Protein AF-A0A8J4R8E9-F1 (afdb_monomer)

Nearest PDB structures (foldseek):
  7q4o-assembly1_A  TM=9.661E-01  e=4.315E-09  Homo sapiens
  7q4p-assembly1_A  TM=9.641E-01  e=4.553E-09  Homo sapiens
  7b92-assembly1_C  TM=9.682E-01  e=1.194E-08  Homo sapiens
  8r09-assembly1_B1  TM=9.568E-01  e=1.403E-08  Homo sapiens
  5o9z-assembly1_v  TM=9.464E-01  e=1.132E-08  Homo sapiens

InterPro domains:
  IPR016024 Armadillo-type fold [SSF48371] (17-105)
  IPR038737 Splicing factor 3B subunit 1-like [PTHR12097] (10-116)

pLDDT: mean 80.61, std 16.98, range [30.86, 94.0]

Sequence (117 aa):
MAECLTPKFSCEGTLGYEDALVHLLNYVWPNIFETSPHVINAVMEAIEGMRVALGAAIVLNYCLQRLFHPARKVREVYWKIYNSLYIGAQDALVAAYPTLEDEQNNVYSRPELMMFV

Organism: NCBI:txid60419

Secondary structure (DSSP, 8-state):
----S------SS--THHHHHHHHHHHHGGGGG---HHHHHHHHHHHHHHHHHH-HHHHHHHHHHHHT-S-HHHHHHHHHHHHHHHHH-HHHHTTTSPPPPPBTTB----GGGS---

Mean predicted aligned error: 9.14 Å

Solvent-accessible surface area (backbone atoms only — not comparable to full-atom values): 7419 Å² total; per-residue (Å²): 143,89,87,86,87,70,86,74,85,66,70,94,60,96,63,67,56,63,60,51,49,53,54,51,45,64,66,53,58,75,51,71,76,53,83,52,70,71,57,38,52,53,51,52,52,50,51,54,50,45,28,72,74,72,33,60,49,60,54,46,61,65,40,59,79,40,48,81,44,89,53,63,78,54,21,59,51,36,50,52,52,50,53,52,50,46,74,74,43,51,77,64,43,72,80,54,60,78,88,48,80,65,50,101,90,44,85,58,63,64,68,83,80,70,68,81,134

Structure (mmCIF, N/CA/C/O backbone):
data_AF-A0A8J4R8E9-F1
#
_entry.id   AF-A0A8J4R8E9-F1
#
loop_
_atom_site.group_PDB
_atom_site.id
_atom_site.type_symbol
_atom_site.label_atom_id
_atom_site.label_alt_id
_atom_site.label_comp_id
_atom_site.label_asym_id
_atom_site.label_entity_id
_atom_site.label_seq_id
_atom_site.pdbx_PDB_ins_code
_atom_site.Cartn_x
_atom_site.Cartn_y
_atom_site.Cartn_z
_atom_site.occupancy
_atom_site.B_iso_or_equiv
_atom_site.auth_seq_id
_atom_site.auth_comp_id
_atom_site.auth_asym_id
_atom_site.auth_atom_id
_atom_site.pdbx_PDB_model_num
ATOM 1 N N . MET A 1 1 ? -30.966 11.155 -14.857 1.00 36.91 1 MET A N 1
ATOM 2 C CA . MET A 1 1 ? -29.803 11.880 -14.298 1.00 36.91 1 MET A CA 1
ATOM 3 C C . MET A 1 1 ? -29.423 11.232 -12.971 1.00 36.91 1 MET A C 1
ATOM 5 O O . MET A 1 1 ? -29.912 11.684 -11.951 1.00 36.91 1 MET A O 1
ATOM 9 N N . ALA A 1 2 ? -28.654 10.136 -13.002 1.00 35.72 2 ALA A N 1
ATOM 10 C CA . ALA A 1 2 ? -27.899 9.578 -11.862 1.00 35.72 2 ALA A CA 1
ATOM 11 C C . ALA A 1 2 ? -27.115 8.309 -12.284 1.00 35.72 2 ALA A C 1
ATOM 13 O O . ALA A 1 2 ? -27.079 7.325 -11.558 1.00 35.72 2 ALA A O 1
ATOM 14 N N . GLU A 1 3 ? -26.493 8.306 -13.465 1.00 31.39 3 GLU A N 1
ATOM 15 C CA . GLU A 1 3 ? -25.632 7.200 -13.915 1.00 31.39 3 GLU A CA 1
ATOM 16 C C . GLU A 1 3 ? -24.299 7.783 -14.390 1.00 31.39 3 GLU A C 1
ATOM 18 O O . GLU A 1 3 ? -24.103 7.981 -15.582 1.00 31.39 3 GLU A O 1
ATOM 23 N N . CYS A 1 4 ? -23.418 8.177 -13.458 1.00 30.86 4 CYS A N 1
ATOM 24 C CA . CYS A 1 4 ? -22.032 8.542 -13.803 1.00 30.86 4 CYS A CA 1
ATOM 25 C C . CYS A 1 4 ? -21.046 8.608 -12.612 1.00 30.86 4 CYS A C 1
ATOM 27 O O . CYS A 1 4 ? -20.147 9.441 -12.631 1.00 30.86 4 CYS A O 1
ATOM 29 N N . LEU A 1 5 ? -21.190 7.797 -11.549 1.00 39.47 5 LEU A N 1
ATOM 30 C CA . LEU A 1 5 ? -20.289 7.897 -10.374 1.00 39.47 5 LEU A CA 1
ATOM 31 C C . LEU A 1 5 ? -19.764 6.580 -9.783 1.00 39.47 5 LEU A C 1
ATOM 33 O O . LEU A 1 5 ? -19.201 6.571 -8.696 1.00 39.47 5 LEU A O 1
ATOM 37 N N . THR A 1 6 ? -19.823 5.479 -10.527 1.00 36.16 6 THR A N 1
ATOM 38 C CA . THR A 1 6 ? -18.840 4.406 -10.329 1.00 36.16 6 THR A CA 1
ATOM 39 C C . THR A 1 6 ? -18.203 4.129 -11.682 1.00 36.16 6 THR A C 1
ATOM 41 O O . THR A 1 6 ? -18.903 3.694 -12.599 1.00 36.16 6 THR A O 1
ATOM 44 N N . PRO A 1 7 ? -16.901 4.397 -11.886 1.00 36.78 7 PRO A N 1
ATOM 45 C CA . PRO A 1 7 ? -16.214 3.712 -12.958 1.00 36.78 7 PRO A CA 1
ATOM 46 C C . PRO A 1 7 ? -16.255 2.237 -12.562 1.00 36.78 7 PRO A C 1
ATOM 48 O O . PRO A 1 7 ? -15.528 1.794 -11.676 1.00 36.78 7 PRO A O 1
ATOM 51 N N . LYS A 1 8 ? -17.174 1.483 -13.173 1.00 43.03 8 LYS A N 1
ATOM 52 C CA . LYS A 1 8 ? -17.075 0.032 -13.268 1.00 43.03 8 LYS A CA 1
ATOM 53 C C . LYS A 1 8 ? -15.751 -0.261 -13.973 1.00 43.03 8 LYS A C 1
ATOM 55 O O . LYS A 1 8 ? -15.708 -0.413 -15.187 1.00 43.03 8 LYS A O 1
ATOM 60 N N . PHE A 1 9 ? -14.672 -0.334 -13.200 1.00 40.53 9 PHE A N 1
ATOM 61 C 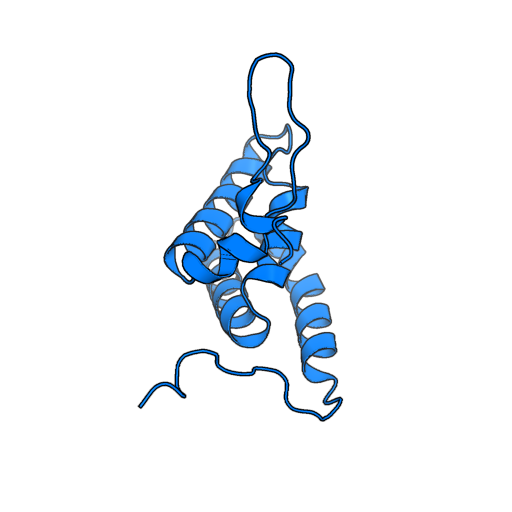CA . PHE A 1 9 ? -13.382 -0.900 -13.590 1.00 40.53 9 PHE A CA 1
ATOM 62 C C . PHE A 1 9 ? -13.464 -2.432 -13.574 1.00 40.53 9 PHE A C 1
ATOM 64 O O . PHE A 1 9 ? -12.573 -3.128 -13.120 1.00 40.53 9 PHE A O 1
ATOM 71 N N . SER A 1 10 ? -14.587 -2.978 -14.025 1.00 37.75 10 SER A N 1
ATOM 72 C CA . SER A 1 10 ? -14.722 -4.404 -14.251 1.00 37.75 10 SER A CA 1
ATOM 73 C C . SER A 1 10 ? -15.134 -4.535 -15.700 1.00 37.75 10 SER A C 1
ATOM 75 O O . SER A 1 10 ? -16.313 -4.539 -16.050 1.00 37.75 10 SER A O 1
ATOM 77 N N . CYS A 1 11 ? -14.119 -4.488 -16.563 1.00 38.16 11 CYS A N 1
ATOM 78 C CA . CYS A 1 11 ? -14.262 -5.020 -17.898 1.00 38.16 11 CYS A CA 1
ATOM 79 C C . CYS A 1 11 ? -14.455 -6.532 -17.737 1.00 38.16 11 CYS A C 1
ATOM 81 O O . CYS A 1 11 ? -13.594 -7.239 -17.217 1.00 38.16 11 CYS A O 1
ATOM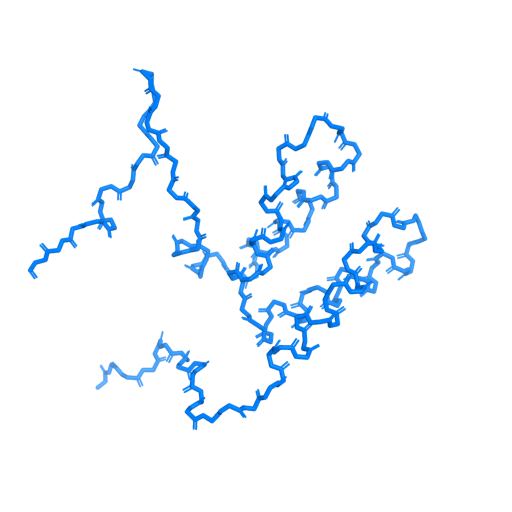 83 N N . GLU A 1 12 ? -15.632 -7.020 -18.116 1.00 39.97 12 GLU A N 1
ATOM 84 C CA . GLU A 1 12 ? -15.886 -8.442 -18.313 1.00 39.97 12 GLU A CA 1
ATOM 85 C C . GLU A 1 12 ? -15.000 -8.917 -19.466 1.00 39.97 12 GLU A C 1
ATOM 87 O O . GLU A 1 12 ? -15.331 -8.831 -20.646 1.00 39.97 12 GLU A O 1
ATOM 92 N N . GLY A 1 13 ? -13.806 -9.342 -19.085 1.00 39.50 13 GLY A N 1
ATOM 93 C CA . GLY A 1 13 ? -12.764 -9.838 -19.952 1.00 39.50 13 GLY A CA 1
ATOM 94 C C . GLY A 1 13 ? -11.527 -10.015 -19.098 1.00 39.50 13 GLY A C 1
ATOM 95 O O . GLY A 1 13 ? -10.879 -9.043 -18.737 1.00 39.50 13 GLY A O 1
ATOM 96 N N . THR A 1 14 ? -11.210 -11.260 -18.762 1.00 44.84 14 THR A N 1
ATOM 97 C CA . THR A 1 14 ? -9.915 -11.691 -18.231 1.00 44.84 14 THR A CA 1
ATOM 98 C C . THR A 1 14 ? -8.792 -11.250 -19.171 1.00 44.84 14 THR A C 1
ATOM 100 O O . THR A 1 14 ? -8.292 -12.021 -19.987 1.00 44.84 14 THR A O 1
ATOM 103 N N . LEU A 1 15 ? -8.405 -9.988 -19.091 1.00 49.31 15 LEU A N 1
ATOM 104 C CA . LEU A 1 15 ? -7.156 -9.484 -19.607 1.00 49.31 15 LEU A CA 1
ATOM 105 C C . LEU A 1 15 ? -6.228 -9.498 -18.397 1.00 49.31 15 LEU A C 1
ATOM 107 O O . LEU A 1 15 ? -6.345 -8.650 -17.520 1.00 49.31 15 LEU A O 1
ATOM 111 N N . GLY A 1 16 ? -5.348 -10.499 -18.311 1.00 56.69 16 GLY A N 1
ATOM 112 C CA . GLY A 1 16 ?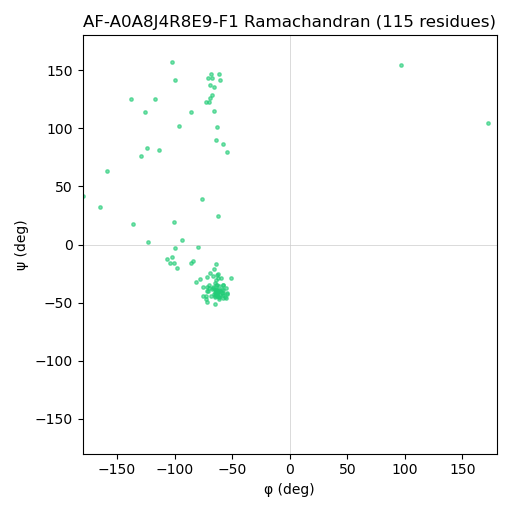 -4.412 -10.729 -17.197 1.00 56.69 16 GLY A CA 1
ATOM 113 C C . GLY A 1 16 ? -3.382 -9.612 -16.958 1.00 56.69 16 GLY A C 1
ATOM 114 O O . GLY A 1 16 ? -2.306 -9.873 -16.432 1.00 56.69 16 GLY A O 1
ATOM 115 N N . TYR A 1 17 ? -3.677 -8.376 -17.363 1.00 68.94 17 TYR A N 1
ATOM 116 C CA . TYR A 1 17 ? -2.868 -7.195 -17.106 1.00 68.94 17 TYR A CA 1
ATOM 117 C C . TYR A 1 17 ? -2.907 -6.791 -15.637 1.00 68.94 17 TYR A C 1
ATOM 119 O O . TYR A 1 17 ? -1.880 -6.357 -15.137 1.00 68.94 17 TYR A O 1
ATOM 127 N N . GLU A 1 18 ? -4.027 -6.963 -14.929 1.00 77.56 18 G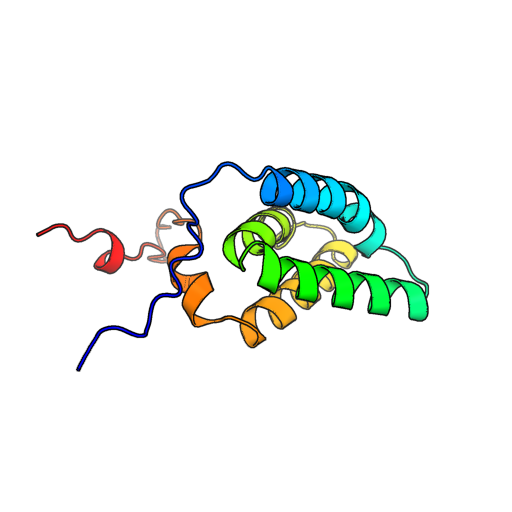LU A N 1
ATOM 128 C CA . GLU A 1 18 ? -4.063 -6.705 -13.481 1.00 77.56 18 GLU A CA 1
ATOM 129 C C . GLU A 1 18 ? -3.091 -7.631 -12.739 1.00 77.56 18 GLU A C 1
ATOM 131 O O . GLU A 1 18 ? -2.273 -7.163 -11.952 1.00 77.56 18 GLU A O 1
ATOM 136 N N . ASP A 1 19 ? -3.089 -8.922 -13.076 1.00 81.56 19 ASP A N 1
ATOM 137 C CA . ASP A 1 19 ? -2.141 -9.897 -12.524 1.00 81.56 19 ASP A CA 1
ATOM 138 C C . ASP A 1 19 ? -0.689 -9.570 -12.921 1.00 81.56 19 A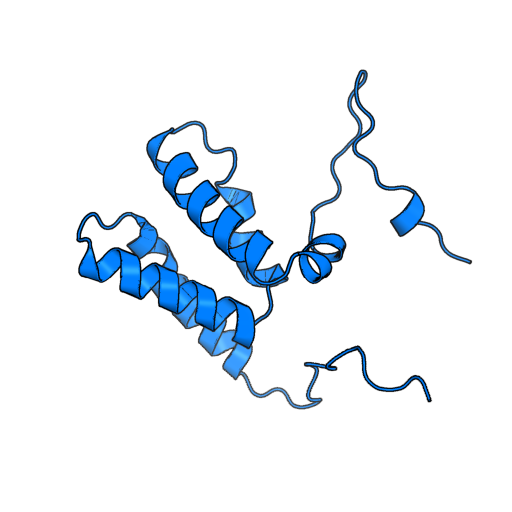SP A C 1
ATOM 140 O O . ASP A 1 19 ? 0.211 -9.548 -12.081 1.00 81.56 19 ASP A O 1
ATOM 144 N N . ALA A 1 20 ? -0.453 -9.190 -14.182 1.00 85.50 20 ALA A N 1
ATOM 145 C CA . ALA A 1 20 ? 0.868 -8.760 -14.640 1.00 85.50 20 ALA A CA 1
ATOM 146 C C . ALA A 1 20 ? 1.366 -7.484 -13.929 1.00 85.50 20 ALA A C 1
ATOM 148 O O . ALA A 1 20 ? 2.548 -7.377 -13.595 1.00 85.50 20 ALA A O 1
ATOM 149 N N . LEU A 1 21 ? 0.485 -6.516 -13.670 1.00 84.69 21 LEU A N 1
ATOM 150 C CA . LEU A 1 21 ? 0.807 -5.281 -12.954 1.00 84.69 21 LEU A CA 1
ATOM 151 C C . LEU A 1 21 ? 1.067 -5.547 -11.469 1.00 84.69 21 LEU A C 1
ATOM 153 O O . LEU A 1 21 ? 2.017 -4.993 -10.919 1.00 84.69 21 LEU A O 1
ATOM 157 N N . VAL A 1 22 ? 0.298 -6.433 -10.831 1.00 88.19 22 VAL A N 1
ATOM 158 C CA . VAL A 1 22 ? 0.572 -6.901 -9.462 1.00 88.19 22 VAL A CA 1
ATOM 159 C C . VAL A 1 22 ? 1.921 -7.621 -9.402 1.00 88.19 22 VAL A C 1
ATOM 161 O O . VAL A 1 22 ? 2.715 -7.389 -8.488 1.00 88.19 22 VAL A O 1
ATOM 164 N N . HIS A 1 23 ? 2.241 -8.442 -10.405 1.00 88.44 23 HIS A N 1
ATOM 165 C CA . HIS A 1 23 ? 3.541 -9.095 -10.502 1.00 88.44 23 HIS A CA 1
ATOM 166 C C . HIS A 1 23 ? 4.687 -8.079 -10.613 1.00 88.44 23 HIS A C 1
ATOM 168 O O . HIS A 1 23 ? 5.671 -8.185 -9.882 1.00 88.44 23 HIS A O 1
ATOM 174 N N . LEU A 1 24 ? 4.545 -7.048 -11.451 1.00 88.12 24 LEU A N 1
ATOM 175 C CA . LEU A 1 24 ? 5.510 -5.948 -11.539 1.00 88.12 24 LEU A CA 1
ATOM 176 C C . LEU A 1 24 ? 5.617 -5.166 -10.224 1.00 88.12 24 LEU A C 1
ATOM 178 O O . LEU A 1 24 ? 6.724 -4.826 -9.800 1.00 88.12 24 LEU A O 1
ATOM 182 N N . LEU A 1 25 ? 4.494 -4.925 -9.542 1.00 88.75 25 LEU A N 1
ATOM 183 C CA . LEU A 1 25 ? 4.473 -4.251 -8.247 1.00 88.75 25 LEU A CA 1
ATOM 184 C C . LEU A 1 25 ? 5.314 -5.012 -7.215 1.00 88.75 25 LEU A C 1
ATOM 186 O O . LEU A 1 25 ? 6.059 -4.381 -6.469 1.00 88.75 25 LEU A O 1
ATOM 190 N N . ASN A 1 26 ? 5.293 -6.347 -7.231 1.00 89.88 26 ASN A N 1
ATOM 191 C CA . ASN A 1 26 ? 6.124 -7.166 -6.344 1.00 89.88 26 ASN A CA 1
ATOM 192 C C . ASN A 1 26 ? 7.636 -6.963 -6.563 1.00 89.88 26 ASN A C 1
ATOM 194 O O . ASN A 1 26 ? 8.401 -7.091 -5.609 1.00 89.88 26 ASN A O 1
ATOM 198 N N . TYR A 1 27 ? 8.079 -6.608 -7.775 1.00 90.38 27 TYR A N 1
ATOM 199 C CA . TYR A 1 27 ? 9.481 -6.256 -8.046 1.00 90.38 27 TYR A CA 1
ATOM 200 C C . TYR A 1 27 ? 9.828 -4.818 -7.663 1.00 90.38 27 TYR A C 1
ATOM 202 O O . TYR A 1 27 ? 10.961 -4.543 -7.270 1.00 90.38 27 TYR A O 1
ATOM 210 N N . VAL A 1 28 ? 8.872 -3.894 -7.768 1.00 90.00 28 VAL A N 1
ATOM 211 C CA . VAL A 1 28 ? 9.067 -2.486 -7.387 1.00 90.00 28 VAL A CA 1
ATOM 212 C C . VAL A 1 28 ? 9.062 -2.321 -5.864 1.00 90.00 28 VAL A C 1
ATOM 214 O O . VAL A 1 28 ? 9.855 -1.550 -5.326 1.00 90.00 28 VAL A O 1
ATOM 217 N N . TRP A 1 29 ? 8.223 -3.082 -5.157 1.00 88.44 29 TRP A N 1
ATOM 218 C CA . TRP A 1 29 ? 8.022 -2.984 -3.711 1.00 88.44 29 TRP A CA 1
ATOM 219 C C . TRP A 1 29 ? 9.291 -3.094 -2.842 1.00 88.44 29 TRP A C 1
ATOM 221 O O . TRP A 1 29 ? 9.428 -2.299 -1.914 1.00 88.44 29 TRP A O 1
ATOM 231 N N . PRO A 1 30 ? 10.256 -4.005 -3.083 1.00 89.12 30 PRO A N 1
ATOM 232 C CA . PRO A 1 30 ? 11.485 -4.054 -2.284 1.00 89.12 30 PRO A CA 1
ATOM 233 C C . PRO A 1 30 ? 12.378 -2.814 -2.447 1.00 89.12 30 PRO A C 1
ATOM 235 O O . PRO A 1 30 ? 13.160 -2.508 -1.546 1.00 89.12 30 PRO A O 1
ATOM 238 N N . ASN A 1 31 ? 12.233 -2.059 -3.540 1.00 89.88 31 ASN A N 1
ATOM 239 C CA . ASN A 1 31 ? 13.072 -0.893 -3.834 1.00 89.88 31 ASN A CA 1
ATOM 240 C C . ASN A 1 31 ? 12.656 0.368 -3.058 1.00 89.88 31 ASN A C 1
ATOM 242 O O . ASN A 1 31 ? 13.330 1.390 -3.145 1.00 89.88 31 ASN A O 1
ATOM 246 N N . ILE A 1 32 ? 11.591 0.319 -2.250 1.00 88.31 32 ILE A N 1
ATOM 247 C CA . ILE A 1 32 ? 11.141 1.459 -1.426 1.00 88.31 32 ILE A CA 1
ATOM 248 C C . ILE A 1 32 ? 12.155 1.874 -0.348 1.00 88.31 32 ILE A C 1
ATOM 250 O O . ILE A 1 32 ? 12.053 2.963 0.212 1.00 88.31 32 ILE A O 1
ATOM 254 N N . PHE A 1 33 ? 13.117 1.004 -0.029 1.00 87.31 33 PHE A N 1
ATOM 255 C CA . PHE A 1 33 ? 14.168 1.271 0.954 1.00 87.31 33 PHE A CA 1
ATOM 256 C C . PHE A 1 33 ? 15.450 1.839 0.345 1.00 87.31 33 PHE A C 1
ATOM 258 O O . PHE A 1 33 ? 16.431 2.022 1.075 1.00 87.31 33 PHE A O 1
ATOM 265 N N . GLU A 1 34 ? 15.451 2.109 -0.961 1.00 89.06 34 GLU A N 1
ATOM 266 C CA . GLU A 1 34 ? 16.582 2.758 -1.605 1.00 89.06 34 GLU A CA 1
ATOM 267 C C . GLU A 1 34 ? 16.848 4.148 -1.029 1.00 89.06 34 GLU A C 1
ATOM 269 O O . GLU A 1 34 ? 15.946 4.870 -0.605 1.00 89.06 34 GLU A O 1
ATOM 274 N N . THR A 1 35 ? 18.123 4.521 -1.002 1.00 86.12 35 THR A N 1
ATOM 275 C CA . THR A 1 35 ? 18.565 5.800 -0.424 1.00 86.12 35 THR A CA 1
ATOM 276 C C . THR A 1 35 ? 18.827 6.861 -1.488 1.00 86.12 35 THR A C 1
ATOM 278 O O . THR A 1 35 ? 18.887 8.048 -1.169 1.00 86.12 35 THR A O 1
ATOM 281 N N . SER A 1 36 ? 18.952 6.454 -2.756 1.00 91.94 36 SER A N 1
ATOM 282 C CA . SER A 1 36 ? 19.182 7.378 -3.865 1.00 91.94 36 SER A CA 1
ATOM 283 C C . SER A 1 36 ? 17.943 8.249 -4.140 1.00 91.94 36 SER A C 1
ATOM 285 O O . SER A 1 36 ? 16.865 7.704 -4.396 1.00 91.94 36 SER A O 1
ATOM 287 N N . PRO A 1 37 ? 18.071 9.593 -4.155 1.00 88.19 37 PRO A N 1
ATOM 288 C CA . PRO A 1 37 ? 16.935 10.511 -4.285 1.00 88.19 37 PRO A CA 1
ATOM 289 C C . PRO A 1 37 ? 16.214 10.396 -5.634 1.00 88.19 37 PRO A C 1
ATOM 291 O O . PRO A 1 37 ? 14.997 10.544 -5.700 1.00 88.19 37 PRO A O 1
ATOM 294 N N . HIS A 1 38 ? 16.937 10.097 -6.714 1.00 91.69 38 HIS A N 1
ATOM 295 C CA . HIS A 1 38 ? 16.330 9.925 -8.036 1.00 91.69 38 HIS A CA 1
ATOM 296 C C . HIS A 1 38 ? 15.526 8.627 -8.126 1.00 91.69 38 HIS A C 1
ATOM 298 O O . HIS A 1 38 ? 14.432 8.609 -8.684 1.00 91.69 38 HIS A O 1
ATOM 304 N N . VAL A 1 39 ? 16.053 7.552 -7.535 1.00 91.31 39 VAL A N 1
ATOM 305 C CA . VAL A 1 39 ? 15.424 6.229 -7.581 1.00 91.31 39 VAL A CA 1
ATOM 306 C C . VAL A 1 39 ? 14.190 6.198 -6.691 1.00 91.31 39 VAL A C 1
ATOM 308 O O . VAL A 1 39 ? 13.144 5.739 -7.133 1.00 91.31 39 VAL A O 1
ATOM 311 N N . ILE A 1 40 ? 14.266 6.740 -5.471 1.00 90.75 40 ILE A N 1
ATOM 312 C CA . ILE A 1 40 ? 13.113 6.731 -4.567 1.00 90.75 40 ILE A CA 1
ATOM 313 C C . ILE A 1 40 ? 11.948 7.558 -5.116 1.00 90.75 40 ILE A C 1
ATOM 315 O O . ILE A 1 40 ? 10.806 7.130 -5.002 1.00 90.75 40 ILE A O 1
ATOM 319 N N . ASN A 1 41 ? 12.209 8.699 -5.763 1.00 91.00 41 ASN A N 1
ATOM 320 C CA . ASN A 1 41 ? 11.145 9.486 -6.388 1.00 91.00 41 ASN A CA 1
ATOM 321 C C . ASN A 1 41 ? 10.497 8.718 -7.548 1.00 91.00 41 ASN A C 1
ATOM 323 O O . ASN A 1 41 ? 9.275 8.620 -7.585 1.00 91.00 41 ASN A O 1
ATOM 327 N N . ALA A 1 42 ? 11.298 8.080 -8.408 1.00 92.12 42 ALA A N 1
ATOM 328 C CA . ALA A 1 42 ? 10.780 7.242 -9.489 1.00 92.12 42 ALA A CA 1
ATOM 329 C C . ALA A 1 42 ? 9.955 6.047 -8.971 1.00 92.12 42 ALA A C 1
ATOM 331 O O . ALA A 1 42 ? 8.911 5.726 -9.532 1.00 92.12 42 ALA A O 1
ATOM 332 N N . VAL A 1 43 ? 10.381 5.406 -7.876 1.00 92.00 43 VAL A N 1
ATOM 333 C CA . VAL A 1 43 ? 9.633 4.308 -7.237 1.00 92.00 43 VAL A CA 1
ATOM 334 C C . VAL A 1 43 ? 8.310 4.810 -6.652 1.00 92.00 43 VAL A C 1
ATOM 336 O O . VAL A 1 43 ? 7.282 4.161 -6.830 1.00 92.00 43 VAL A O 1
ATOM 339 N N . MET A 1 44 ? 8.304 5.968 -5.988 1.00 89.69 44 MET A N 1
ATOM 340 C CA . MET A 1 44 ? 7.081 6.557 -5.430 1.00 89.69 44 MET A CA 1
ATOM 341 C C . MET A 1 44 ? 6.087 6.955 -6.532 1.00 89.69 44 MET A C 1
ATOM 343 O O . MET A 1 44 ? 4.898 6.676 -6.403 1.00 89.69 44 MET A O 1
ATOM 347 N N . GLU A 1 45 ? 6.566 7.541 -7.632 1.00 90.38 45 GLU A N 1
ATOM 348 C CA . GLU A 1 45 ? 5.746 7.861 -8.809 1.00 90.38 45 GLU A CA 1
ATOM 349 C C . GLU A 1 45 ? 5.192 6.597 -9.481 1.00 90.38 45 GLU A C 1
ATOM 351 O O . GLU A 1 45 ? 4.022 6.560 -9.864 1.00 90.38 45 GLU A O 1
ATOM 356 N N . ALA A 1 46 ? 5.989 5.526 -9.565 1.00 91.38 46 ALA A N 1
ATOM 357 C CA . ALA A 1 46 ? 5.529 4.242 -10.085 1.00 91.38 46 ALA A CA 1
ATOM 358 C C . ALA A 1 46 ? 4.410 3.637 -9.219 1.00 91.38 46 ALA A C 1
ATOM 360 O O . ALA A 1 46 ? 3.422 3.142 -9.759 1.00 91.38 46 ALA A O 1
ATOM 361 N N . ILE A 1 47 ? 4.523 3.709 -7.887 1.00 90.25 47 ILE A N 1
ATOM 362 C CA . ILE A 1 47 ? 3.475 3.243 -6.962 1.00 90.25 47 ILE A CA 1
ATOM 363 C C . ILE A 1 47 ? 2.193 4.072 -7.123 1.00 90.25 47 ILE A C 1
ATOM 365 O O . ILE A 1 47 ? 1.098 3.508 -7.136 1.00 90.25 47 ILE A O 1
ATOM 369 N N . GLU A 1 48 ? 2.309 5.388 -7.303 1.00 89.25 48 GLU A N 1
ATOM 370 C CA . GLU A 1 48 ? 1.156 6.260 -7.551 1.00 89.25 48 GLU A CA 1
ATOM 371 C C . GLU A 1 48 ? 0.469 5.938 -8.890 1.00 89.25 48 GLU A C 1
ATOM 373 O O . GLU A 1 48 ? -0.759 5.888 -8.966 1.00 89.25 48 GLU A O 1
ATOM 378 N N . GLY A 1 49 ? 1.240 5.623 -9.935 1.00 88.38 49 GLY A N 1
ATOM 379 C CA . GLY A 1 49 ? 0.696 5.139 -11.207 1.00 88.38 49 GLY A CA 1
ATOM 380 C C . GLY A 1 49 ? -0.021 3.791 -11.069 1.00 88.38 49 GLY A C 1
ATOM 381 O O . GLY A 1 49 ? -1.132 3.618 -11.574 1.00 88.38 49 GLY A O 1
ATOM 382 N N . MET A 1 50 ? 0.568 2.854 -10.318 1.00 86.62 50 MET A N 1
ATOM 383 C CA . MET A 1 50 ? -0.037 1.547 -10.034 1.00 86.62 50 MET A CA 1
ATOM 384 C C . MET A 1 50 ? -1.336 1.674 -9.234 1.00 86.62 50 MET A C 1
ATOM 386 O O . MET A 1 50 ? -2.276 0.927 -9.491 1.00 86.62 50 MET A O 1
ATOM 390 N N . ARG A 1 51 ? -1.442 2.647 -8.320 1.00 87.38 51 ARG A N 1
ATOM 391 C CA . ARG A 1 51 ? -2.687 2.946 -7.596 1.00 87.38 51 ARG A CA 1
ATOM 392 C C . ARG A 1 51 ? -3.829 3.302 -8.547 1.00 87.38 51 ARG A C 1
ATOM 394 O O . ARG A 1 51 ? -4.955 2.873 -8.316 1.00 87.38 51 ARG A O 1
ATOM 401 N N . VAL A 1 52 ? -3.569 4.095 -9.585 1.00 86.44 52 VAL A N 1
ATOM 402 C CA . VAL A 1 52 ? -4.601 4.478 -10.566 1.00 86.44 52 VAL A CA 1
ATOM 403 C C . VAL A 1 52 ? -4.970 3.299 -11.468 1.00 86.44 52 VAL A C 1
ATOM 405 O O . VAL A 1 52 ? -6.138 3.149 -11.809 1.00 86.44 52 VAL A O 1
ATOM 408 N N . ALA A 1 53 ? -3.999 2.455 -11.827 1.00 87.56 53 ALA A N 1
ATOM 409 C CA . ALA A 1 53 ? -4.220 1.310 -12.708 1.00 87.56 53 ALA A CA 1
ATOM 410 C C . ALA A 1 53 ? -4.932 0.128 -12.021 1.00 87.56 53 ALA A C 1
ATOM 412 O O . ALA A 1 53 ? -5.837 -0.454 -12.605 1.00 87.56 53 ALA A O 1
ATOM 413 N N . LEU A 1 54 ? -4.522 -0.224 -10.797 1.00 84.81 54 LEU A N 1
ATOM 414 C CA . LEU A 1 54 ? -5.022 -1.376 -10.027 1.00 84.81 54 LEU A CA 1
ATOM 415 C C . LEU A 1 54 ? -6.100 -1.002 -8.998 1.00 84.81 54 LEU A C 1
ATOM 417 O O . LEU A 1 54 ? -6.837 -1.856 -8.514 1.00 84.81 54 LEU A O 1
ATOM 421 N N . GLY A 1 55 ? -6.168 0.271 -8.614 1.00 86.38 55 GLY A N 1
ATOM 422 C CA . GLY A 1 55 ? -7.008 0.757 -7.526 1.00 86.38 55 GLY A CA 1
ATOM 423 C C . GLY A 1 55 ? -6.265 0.896 -6.192 1.00 86.38 55 GLY A C 1
ATOM 424 O O . GLY A 1 55 ? -5.281 0.216 -5.889 1.00 86.38 55 GLY A O 1
ATOM 425 N N . ALA A 1 56 ? -6.777 1.795 -5.348 1.00 87.50 56 ALA A N 1
ATOM 426 C CA . ALA A 1 56 ? -6.183 2.118 -4.049 1.00 87.50 56 ALA A CA 1
ATOM 427 C C . ALA A 1 56 ? -6.236 0.958 -3.039 1.00 87.50 56 ALA A C 1
ATOM 429 O O . ALA A 1 56 ? -5.371 0.869 -2.170 1.00 87.50 56 ALA A O 1
ATOM 430 N N . ALA A 1 57 ? -7.211 0.053 -3.169 1.00 88.19 57 ALA A N 1
ATOM 431 C CA . ALA A 1 57 ? -7.406 -1.065 -2.249 1.00 88.19 57 ALA A CA 1
ATOM 432 C C . ALA A 1 57 ? -6.232 -2.059 -2.264 1.00 88.19 57 ALA A C 1
ATOM 434 O O . ALA A 1 57 ? -5.773 -2.489 -1.206 1.00 88.19 57 ALA A O 1
ATOM 435 N N . ILE A 1 58 ? -5.704 -2.387 -3.450 1.00 88.69 58 ILE A N 1
ATOM 436 C CA . ILE A 1 58 ? -4.574 -3.317 -3.577 1.00 88.69 58 ILE A CA 1
ATOM 437 C C . ILE A 1 58 ? -3.337 -2.703 -2.922 1.00 88.69 58 ILE A C 1
ATOM 439 O O . ILE A 1 58 ? -2.753 -3.318 -2.037 1.00 88.69 58 ILE A O 1
ATOM 443 N N . VAL A 1 59 ? -2.987 -1.461 -3.269 1.00 89.12 59 VAL A N 1
ATOM 444 C CA . VAL A 1 59 ? -1.823 -0.767 -2.689 1.00 89.12 59 VAL A CA 1
ATOM 445 C C . VAL A 1 59 ? -1.956 -0.616 -1.168 1.00 89.12 59 VAL A C 1
ATOM 447 O O . VAL A 1 59 ? -0.985 -0.845 -0.444 1.00 89.12 59 VAL A O 1
ATOM 450 N N . LEU A 1 60 ? -3.161 -0.317 -0.663 1.00 90.19 60 LEU A N 1
ATOM 451 C CA . LEU A 1 60 ? -3.431 -0.248 0.775 1.00 90.19 60 LEU A CA 1
ATOM 452 C C . LEU A 1 60 ? -3.095 -1.572 1.478 1.00 90.19 60 LEU A C 1
ATOM 454 O O . LEU A 1 60 ? -2.443 -1.550 2.521 1.00 90.19 60 LEU A O 1
ATOM 458 N N . ASN A 1 61 ? -3.465 -2.715 0.896 1.00 89.94 61 ASN A N 1
ATOM 459 C CA . ASN A 1 61 ? -3.169 -4.032 1.468 1.00 89.94 61 ASN A CA 1
ATOM 460 C C . ASN A 1 61 ? -1.661 -4.304 1.590 1.00 89.94 61 ASN A C 1
ATOM 462 O O . ASN A 1 61 ? -1.226 -4.897 2.580 1.00 89.94 61 ASN A O 1
ATOM 466 N N . TYR A 1 62 ? -0.848 -3.831 0.642 1.00 89.56 62 TYR A N 1
ATOM 467 C CA . TYR A 1 62 ? 0.613 -3.902 0.757 1.00 89.56 62 TYR A CA 1
ATOM 468 C C . TYR A 1 62 ? 1.152 -2.950 1.840 1.00 89.56 62 TYR A C 1
ATOM 470 O O . TYR A 1 62 ? 2.078 -3.302 2.577 1.00 89.56 62 TYR A O 1
ATOM 478 N N . CYS A 1 63 ? 0.565 -1.757 1.988 1.00 90.56 63 CYS A N 1
ATOM 479 C CA . CYS A 1 63 ? 0.966 -0.789 3.011 1.00 90.56 63 CYS A CA 1
ATOM 480 C C . CYS A 1 63 ? 0.639 -1.251 4.441 1.00 90.56 63 CYS A C 1
ATOM 482 O O . CYS A 1 63 ? 1.478 -1.122 5.339 1.00 90.56 63 CYS A O 1
ATOM 484 N N . LEU A 1 64 ? -0.560 -1.799 4.662 1.00 87.75 64 LEU A N 1
ATOM 485 C CA . LEU A 1 64 ? -1.071 -2.161 5.989 1.00 87.75 64 LEU A CA 1
ATOM 486 C C . LEU A 1 64 ? -0.168 -3.162 6.722 1.00 87.75 64 LEU A C 1
ATOM 488 O O . LEU A 1 64 ? 0.030 -3.034 7.929 1.00 87.75 64 LEU A O 1
ATOM 492 N N . GLN A 1 65 ? 0.465 -4.092 5.997 1.00 85.12 65 GLN A N 1
ATOM 493 C CA . GLN A 1 65 ? 1.330 -5.128 6.580 1.00 85.12 65 GLN A CA 1
ATOM 494 C C . GLN A 1 65 ? 2.528 -4.577 7.366 1.00 85.12 65 GLN A C 1
ATOM 496 O O . GLN A 1 65 ? 3.037 -5.237 8.272 1.00 85.12 65 GLN A O 1
ATOM 501 N N . ARG A 1 66 ? 3.032 -3.390 7.012 1.00 87.44 66 ARG A N 1
ATOM 502 C CA . ARG A 1 66 ? 4.234 -2.808 7.638 1.00 87.44 66 ARG A CA 1
ATOM 503 C C . ARG A 1 66 ? 3.992 -1.432 8.249 1.00 87.44 66 ARG A C 1
ATOM 505 O O . ARG A 1 66 ? 4.921 -0.867 8.829 1.00 87.44 66 ARG A O 1
ATOM 512 N N . LEU A 1 67 ? 2.761 -0.924 8.196 1.00 88.19 67 LEU A N 1
ATOM 513 C CA . LEU A 1 67 ? 2.396 0.377 8.758 1.00 88.19 67 LEU A CA 1
ATOM 514 C C . LEU A 1 67 ? 2.696 0.459 10.269 1.00 88.19 67 LEU A C 1
ATOM 516 O O . LEU A 1 67 ? 3.230 1.463 10.747 1.00 88.19 67 LEU A O 1
ATOM 520 N N . PHE A 1 68 ? 2.449 -0.636 10.998 1.00 88.44 68 PHE A N 1
ATOM 521 C CA . PHE A 1 68 ? 2.692 -0.763 12.444 1.00 88.44 68 PHE A CA 1
ATOM 522 C C . PHE A 1 68 ? 3.979 -1.524 12.799 1.00 88.44 68 PHE A C 1
ATOM 524 O O . PHE A 1 68 ? 4.150 -1.990 13.924 1.00 88.44 68 PHE A O 1
ATOM 531 N N . HIS A 1 69 ? 4.924 -1.645 11.863 1.00 90.56 69 HIS A N 1
ATOM 532 C CA . HIS A 1 69 ? 6.177 -2.360 12.107 1.00 90.56 69 HIS A CA 1
ATOM 533 C C . HIS A 1 69 ? 6.982 -1.718 13.262 1.00 90.56 69 HIS A C 1
ATOM 535 O O . HIS A 1 69 ? 7.044 -0.489 13.344 1.00 90.56 69 HIS A O 1
ATOM 541 N N . PRO A 1 70 ? 7.649 -2.483 14.151 1.00 92.62 70 PRO A N 1
ATOM 542 C CA . PRO A 1 70 ? 8.373 -1.915 15.297 1.00 92.62 70 PRO A CA 1
ATOM 543 C C . PRO A 1 70 ? 9.554 -1.019 14.885 1.00 92.62 70 PRO A C 1
ATOM 545 O O . PRO A 1 70 ? 9.859 -0.038 15.563 1.00 92.62 70 PRO A O 1
ATOM 548 N N . ALA A 1 71 ? 10.193 -1.311 13.747 1.00 94.00 71 ALA A N 1
ATOM 549 C CA . ALA A 1 71 ? 11.321 -0.532 13.240 1.00 94.00 71 ALA A CA 1
ATOM 550 C C . ALA A 1 71 ? 10.892 0.838 12.682 1.00 94.00 71 ALA A C 1
ATOM 552 O O . ALA A 1 71 ? 10.136 0.920 11.712 1.00 94.00 71 ALA A O 1
ATOM 553 N N . ARG A 1 72 ? 11.464 1.914 13.237 1.00 90.06 72 ARG A N 1
ATOM 554 C CA . ARG A 1 72 ? 11.175 3.306 12.853 1.00 90.06 72 ARG A CA 1
ATOM 555 C C . ARG A 1 72 ? 11.430 3.593 11.369 1.00 90.06 72 ARG A C 1
ATOM 557 O O . ARG A 1 72 ? 10.559 4.149 10.714 1.00 90.06 72 ARG A O 1
ATOM 564 N N . LYS A 1 73 ? 12.572 3.141 10.836 1.00 88.50 73 LYS A N 1
ATOM 565 C CA . LYS A 1 73 ? 12.953 3.340 9.425 1.00 88.50 73 LYS A CA 1
ATOM 566 C C . LYS A 1 73 ? 11.925 2.755 8.449 1.00 88.50 73 LYS A C 1
ATOM 568 O O . LYS A 1 73 ? 11.694 3.317 7.388 1.00 88.50 73 LYS A O 1
ATOM 573 N N . VAL A 1 74 ? 11.295 1.636 8.818 1.00 89.69 74 VAL A N 1
ATOM 574 C CA . VAL A 1 74 ? 10.237 1.020 8.006 1.00 89.69 74 VAL A CA 1
ATOM 575 C C . VAL A 1 74 ? 8.974 1.867 8.068 1.00 89.69 74 VAL A C 1
ATOM 577 O O . VAL A 1 74 ? 8.443 2.237 7.028 1.00 89.69 74 VAL A O 1
ATOM 580 N N . ARG A 1 75 ? 8.536 2.253 9.272 1.00 92.62 75 ARG A N 1
ATOM 581 C CA . ARG A 1 75 ? 7.340 3.090 9.425 1.00 92.62 75 ARG A CA 1
ATOM 582 C C . ARG A 1 75 ? 7.446 4.399 8.648 1.00 92.62 75 ARG A C 1
ATOM 584 O O . ARG A 1 75 ? 6.504 4.742 7.954 1.00 92.62 75 ARG A O 1
ATOM 591 N N . GLU A 1 76 ? 8.577 5.095 8.708 1.00 90.88 76 GLU A N 1
ATOM 592 C CA . GLU A 1 76 ? 8.753 6.384 8.019 1.00 90.88 76 GLU A CA 1
ATOM 593 C C . GLU A 1 76 ? 8.455 6.300 6.510 1.00 90.88 76 GLU A C 1
ATOM 595 O O . GLU A 1 76 ? 7.762 7.164 5.973 1.00 90.88 76 GLU A O 1
ATOM 600 N N . VAL A 1 77 ? 8.891 5.230 5.837 1.00 90.94 77 VAL A N 1
ATOM 601 C CA . VAL A 1 77 ? 8.624 5.016 4.404 1.00 90.94 77 VAL A CA 1
ATOM 602 C C . VAL A 1 77 ? 7.161 4.640 4.158 1.00 90.94 77 VAL A C 1
ATOM 604 O O . VAL A 1 77 ? 6.508 5.222 3.294 1.00 90.94 77 VAL A O 1
ATOM 607 N N . TYR A 1 78 ? 6.614 3.706 4.938 1.00 91.88 78 TYR A N 1
ATOM 608 C CA . TYR A 1 78 ? 5.241 3.229 4.745 1.00 91.88 78 TYR A CA 1
ATOM 609 C C . TYR A 1 78 ? 4.194 4.304 5.048 1.00 91.88 78 TYR A C 1
ATOM 611 O O . TYR A 1 78 ? 3.227 4.439 4.303 1.00 91.88 78 TYR A O 1
ATOM 619 N N . TRP A 1 79 ? 4.412 5.122 6.079 1.00 91.75 79 TRP A N 1
ATOM 620 C CA . TRP A 1 79 ? 3.560 6.274 6.375 1.00 91.75 79 TRP A CA 1
ATOM 621 C C . TRP A 1 79 ? 3.615 7.326 5.266 1.00 91.75 79 TRP A C 1
ATOM 623 O O . TRP A 1 79 ? 2.593 7.924 4.942 1.00 91.75 79 TRP A O 1
ATOM 633 N N . LYS A 1 80 ? 4.774 7.517 4.622 1.00 90.94 80 LYS A N 1
ATOM 634 C CA . LYS A 1 80 ? 4.885 8.408 3.459 1.00 90.94 80 LYS A CA 1
ATOM 635 C C . LYS A 1 80 ? 4.041 7.912 2.279 1.00 90.94 80 LYS A C 1
ATOM 637 O O . LYS A 1 80 ? 3.339 8.715 1.670 1.00 90.94 80 LYS A O 1
ATOM 642 N N . ILE A 1 81 ? 4.080 6.611 1.977 1.00 91.12 81 ILE A N 1
ATOM 643 C CA . ILE A 1 81 ? 3.258 6.005 0.913 1.00 91.12 81 ILE A CA 1
ATOM 644 C C . ILE A 1 81 ? 1.769 6.111 1.265 1.00 91.12 81 ILE A C 1
ATOM 646 O O . ILE A 1 81 ? 0.973 6.537 0.432 1.00 91.12 81 ILE A O 1
ATOM 650 N N . TYR A 1 82 ? 1.402 5.807 2.514 1.00 91.94 82 TYR A N 1
ATOM 651 C CA . TYR A 1 82 ? 0.029 5.936 3.001 1.00 91.94 82 TYR A CA 1
ATOM 652 C C . TYR A 1 82 ? -0.504 7.370 2.863 1.00 91.94 82 TYR A C 1
ATOM 654 O O . TYR A 1 82 ? -1.624 7.565 2.403 1.00 91.94 82 TYR A O 1
ATOM 662 N N . ASN A 1 83 ? 0.309 8.383 3.178 1.00 92.00 83 ASN A N 1
ATOM 663 C CA . ASN A 1 83 ? -0.083 9.783 3.011 1.00 92.00 83 ASN A CA 1
ATOM 664 C C . ASN A 1 83 ? -0.348 10.142 1.539 1.00 92.00 83 ASN A C 1
ATOM 666 O O . ASN A 1 83 ? -1.322 10.832 1.254 1.00 92.00 83 ASN A O 1
ATOM 670 N N . SER A 1 84 ? 0.478 9.655 0.603 1.00 90.38 84 SER A N 1
ATOM 671 C CA . SER A 1 84 ? 0.239 9.842 -0.840 1.00 90.38 84 SER A CA 1
ATOM 672 C C . SER A 1 84 ? -1.077 9.196 -1.272 1.00 90.38 84 SER A C 1
ATOM 674 O O . SER A 1 84 ? -1.909 9.828 -1.919 1.00 90.38 84 SER A O 1
ATOM 676 N N . LEU A 1 85 ? -1.302 7.955 -0.831 1.00 90.19 85 LEU A N 1
ATOM 677 C CA . LEU A 1 85 ? -2.507 7.184 -1.121 1.00 90.19 85 LEU A CA 1
ATOM 678 C C . LEU A 1 85 ? -3.773 7.879 -0.595 1.00 90.19 85 LEU A C 1
ATOM 680 O O . LEU A 1 85 ? -4.779 7.957 -1.302 1.00 90.19 85 LEU A O 1
ATOM 684 N N . TYR A 1 86 ? -3.701 8.414 0.625 1.00 90.62 86 TYR A N 1
ATOM 685 C CA . TYR A 1 86 ? -4.792 9.137 1.271 1.00 90.62 86 TYR A CA 1
ATOM 686 C C . TYR A 1 86 ? -5.170 10.410 0.508 1.00 90.62 86 TYR A C 1
ATOM 688 O O . TYR A 1 86 ? -6.352 10.658 0.288 1.00 90.62 86 TYR A O 1
ATOM 696 N N . ILE A 1 87 ? -4.180 11.179 0.040 1.00 91.06 87 ILE A N 1
ATOM 697 C CA . ILE A 1 87 ? -4.418 12.376 -0.782 1.00 91.06 87 ILE A CA 1
ATOM 698 C C . ILE A 1 87 ? -5.017 11.997 -2.146 1.00 91.06 87 ILE A C 1
ATOM 700 O O . ILE A 1 87 ? -5.881 12.708 -2.656 1.00 91.06 87 ILE A O 1
ATOM 704 N N . GLY A 1 88 ? -4.576 10.885 -2.743 1.00 86.56 88 GLY A N 1
ATOM 705 C CA . GLY A 1 88 ? -4.970 10.489 -4.096 1.00 86.56 88 GLY A CA 1
ATOM 706 C C . GLY A 1 88 ? -6.358 9.851 -4.222 1.00 86.56 88 GLY A C 1
ATOM 707 O O . GLY A 1 88 ? -6.971 9.951 -5.287 1.00 86.56 88 GLY A O 1
ATOM 708 N N . ALA A 1 89 ? -6.853 9.160 -3.190 1.00 86.06 89 ALA A N 1
ATOM 709 C CA . ALA A 1 89 ? -8.159 8.492 -3.234 1.00 86.06 89 ALA A CA 1
ATOM 710 C C . ALA A 1 89 ? -8.748 8.216 -1.842 1.00 86.06 89 ALA A C 1
ATOM 712 O O . ALA A 1 89 ? -8.979 7.063 -1.482 1.00 86.06 89 ALA A O 1
ATOM 713 N N . GLN A 1 90 ? -9.040 9.267 -1.073 1.00 88.44 90 GLN A N 1
ATOM 714 C CA . GLN A 1 90 ? -9.619 9.142 0.269 1.00 88.44 90 GLN A CA 1
ATOM 715 C C . GLN A 1 90 ? -10.923 8.321 0.296 1.00 88.44 90 GLN A C 1
ATOM 717 O O . GLN A 1 90 ? -11.066 7.421 1.124 1.00 88.44 90 GLN A O 1
ATOM 722 N N . ASP A 1 91 ? -11.848 8.589 -0.628 1.00 86.56 91 ASP A N 1
ATOM 723 C CA . ASP A 1 91 ? -13.178 7.963 -0.632 1.00 86.56 91 ASP A CA 1
ATOM 724 C C . ASP A 1 91 ? -13.115 6.457 -0.919 1.00 86.56 91 ASP A C 1
ATOM 726 O O . ASP A 1 91 ? -13.830 5.665 -0.306 1.00 86.56 91 ASP A O 1
ATOM 730 N N . ALA A 1 92 ? -12.202 6.040 -1.801 1.00 86.06 92 ALA A N 1
ATOM 731 C CA . ALA A 1 92 ? -12.019 4.633 -2.149 1.00 86.06 92 ALA A CA 1
ATOM 732 C C . ALA A 1 92 ? -11.417 3.811 -0.994 1.00 86.06 92 ALA A C 1
ATOM 734 O O . ALA A 1 92 ? -11.628 2.601 -0.929 1.00 86.06 92 ALA A O 1
ATOM 735 N N . LEU A 1 93 ? -10.688 4.448 -0.068 1.00 86.06 93 LEU A N 1
ATOM 736 C CA . LEU A 1 93 ? -10.083 3.759 1.076 1.00 86.06 93 LEU A CA 1
ATOM 737 C C . LEU A 1 93 ? -11.124 3.320 2.107 1.00 86.06 93 LEU A C 1
ATOM 739 O O . LEU A 1 93 ? -10.917 2.313 2.777 1.00 86.06 93 LEU A O 1
ATOM 743 N N . VAL A 1 94 ? -12.258 4.023 2.209 1.00 86.56 94 VAL A N 1
ATOM 744 C CA . VAL A 1 94 ? -13.314 3.750 3.202 1.00 86.56 94 VAL A CA 1
ATOM 745 C C . VAL A 1 94 ? -13.815 2.305 3.121 1.00 86.56 94 VAL A C 1
ATOM 747 O O . VAL A 1 94 ? -14.067 1.704 4.162 1.00 86.56 94 VAL A O 1
ATOM 750 N N . ALA A 1 95 ? -13.920 1.757 1.907 1.00 85.44 95 ALA A N 1
ATOM 751 C CA . ALA A 1 95 ? -14.356 0.384 1.653 1.00 85.44 95 ALA A CA 1
ATOM 752 C C . ALA A 1 95 ? -13.228 -0.660 1.770 1.00 85.44 95 ALA A C 1
ATOM 754 O O . ALA A 1 95 ? -13.509 -1.853 1.816 1.00 85.44 95 ALA A O 1
ATOM 755 N N . ALA A 1 96 ? -11.964 -0.228 1.793 1.00 87.12 96 ALA A N 1
ATOM 756 C CA . ALA A 1 96 ? -10.794 -1.106 1.776 1.00 87.12 96 ALA A CA 1
ATOM 757 C C . ALA A 1 96 ? -10.125 -1.275 3.151 1.00 87.12 96 ALA A C 1
ATOM 759 O O . ALA A 1 96 ? -9.245 -2.123 3.296 1.00 87.12 96 ALA A O 1
ATOM 760 N N . TYR A 1 97 ? -10.500 -0.478 4.159 1.00 87.88 97 TYR A N 1
ATOM 761 C CA . TYR A 1 97 ? -9.951 -0.635 5.506 1.00 87.88 97 TYR A CA 1
ATOM 762 C C . TYR A 1 97 ? -10.367 -1.976 6.129 1.00 87.88 97 TYR A C 1
ATOM 764 O O . TYR A 1 97 ? -11.545 -2.337 6.069 1.00 87.88 97 TYR A O 1
ATOM 772 N N . PRO A 1 98 ? -9.433 -2.698 6.776 1.00 86.19 98 PRO A N 1
ATOM 773 C CA . PRO A 1 98 ? -9.765 -3.915 7.495 1.00 86.19 98 PRO A CA 1
ATOM 774 C C . PRO A 1 98 ? -10.629 -3.585 8.713 1.00 86.19 98 PRO A C 1
ATOM 776 O O . PRO A 1 98 ? -10.421 -2.575 9.389 1.00 86.19 98 PRO A O 1
ATOM 779 N N . THR A 1 99 ? -11.583 -4.461 9.014 1.00 85.00 99 THR A N 1
ATOM 780 C CA . THR A 1 99 ? -12.341 -4.388 10.262 1.00 85.00 99 THR A CA 1
ATOM 781 C C . THR A 1 99 ? -11.409 -4.696 11.428 1.00 85.00 99 THR A C 1
ATOM 783 O O . THR A 1 99 ? -10.696 -5.700 11.411 1.00 85.00 99 THR A O 1
ATOM 786 N N . LEU A 1 100 ? -11.403 -3.820 12.427 1.00 83.38 100 LEU A N 1
ATOM 787 C CA . LEU A 1 100 ? -10.666 -4.013 13.668 1.00 83.38 100 LEU A CA 1
ATOM 788 C C . LEU A 1 100 ? -11.631 -4.510 14.744 1.00 83.38 100 LEU A C 1
ATOM 790 O O . LEU A 1 100 ? -12.783 -4.079 14.789 1.00 83.38 100 LEU A O 1
ATOM 794 N N . GLU A 1 101 ? -11.156 -5.424 15.585 1.00 82.5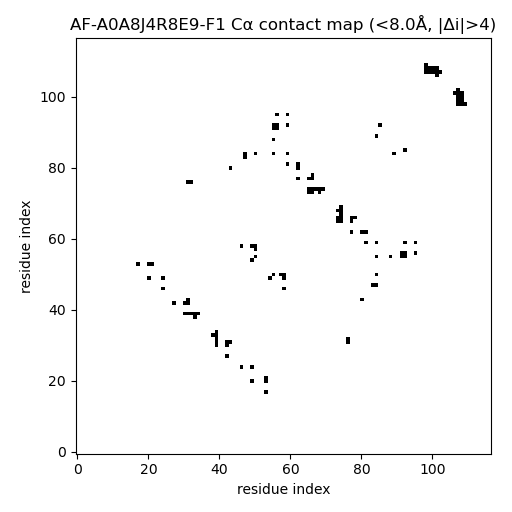0 101 GLU A N 1
ATOM 795 C CA . GLU A 1 101 ? -11.912 -5.889 16.746 1.00 82.50 101 GLU A CA 1
ATOM 796 C C . GLU A 1 101 ? -11.984 -4.785 17.801 1.00 82.50 101 GLU A C 1
ATOM 798 O O . GLU A 1 101 ? -11.032 -4.022 17.993 1.00 82.50 101 GLU A O 1
ATOM 803 N N . ASP A 1 102 ? -13.125 -4.700 18.478 1.00 83.88 102 ASP A N 1
ATOM 804 C CA . ASP A 1 102 ? -13.321 -3.737 19.553 1.00 83.88 102 ASP A CA 1
ATOM 805 C C . ASP A 1 102 ? -12.457 -4.104 20.76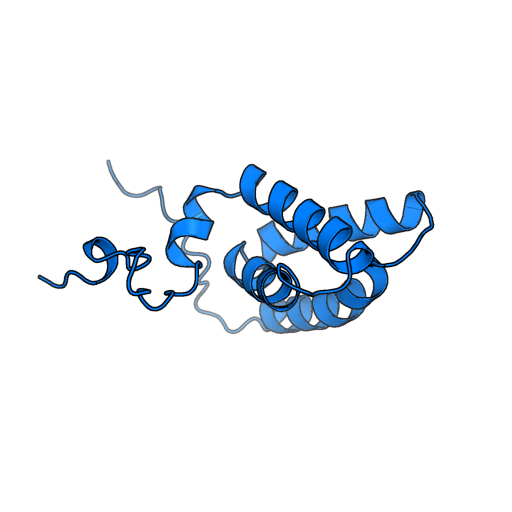3 1.00 83.88 102 ASP A C 1
ATOM 807 O O . ASP A 1 102 ? -12.377 -5.263 21.176 1.00 83.88 102 ASP A O 1
ATOM 811 N N . GLU A 1 103 ? -11.834 -3.094 21.365 1.00 84.19 103 GLU A N 1
ATOM 812 C CA . GLU A 1 103 ? -11.097 -3.246 22.614 1.00 84.19 103 GLU A CA 1
ATOM 813 C C . GLU A 1 103 ? -11.944 -2.707 23.773 1.00 84.19 103 GLU A C 1
ATOM 815 O O . GLU A 1 103 ? -12.822 -1.868 23.591 1.00 84.19 103 GLU A O 1
ATOM 820 N N . GLN A 1 104 ? -11.672 -3.158 24.999 1.00 75.31 104 GLN A N 1
ATOM 821 C CA . GLN A 1 104 ? -12.469 -2.834 26.193 1.00 75.31 104 GLN A CA 1
ATOM 822 C C . GLN A 1 104 ? -12.727 -1.329 26.394 1.00 75.31 104 GLN A C 1
ATOM 824 O O . GLN A 1 104 ? -13.754 -0.959 26.958 1.00 75.31 104 GLN A O 1
ATOM 829 N N . ASN A 1 105 ? -11.813 -0.470 25.930 1.00 82.00 105 ASN A N 1
ATOM 830 C CA . ASN A 1 105 ? -11.915 0.984 26.055 1.00 82.00 105 ASN A CA 1
ATOM 831 C C . ASN A 1 105 ? -12.314 1.709 24.761 1.00 82.00 105 ASN A C 1
ATOM 833 O O . ASN A 1 105 ? -12.693 2.875 24.837 1.00 82.00 105 ASN A O 1
ATOM 837 N N . ASN A 1 106 ? -12.217 1.065 23.594 1.00 85.38 106 ASN A N 1
ATOM 838 C CA . ASN A 1 106 ? -12.362 1.726 22.298 1.00 85.38 106 ASN A CA 1
ATOM 839 C C . ASN A 1 106 ? -13.194 0.870 21.338 1.00 85.38 106 ASN A C 1
ATOM 841 O O . ASN A 1 106 ? -12.852 -0.277 21.056 1.00 85.38 106 ASN A O 1
ATOM 845 N N . VAL A 1 107 ? -14.253 1.471 20.792 1.00 83.12 107 VAL A N 1
ATOM 846 C CA . VAL A 1 107 ? -15.046 0.883 19.707 1.00 83.12 107 VAL A CA 1
ATOM 847 C C . VAL A 1 107 ? -14.375 1.240 18.382 1.00 83.12 107 VAL A C 1
ATOM 849 O O . VAL A 1 107 ? -14.301 2.415 18.019 1.00 83.12 107 VAL A O 1
ATOM 852 N N . TYR A 1 108 ? -13.865 0.230 17.685 1.00 83.38 108 TYR A N 1
ATOM 853 C CA . TYR A 1 108 ? -13.217 0.343 16.377 1.00 83.38 108 TYR A CA 1
ATOM 854 C C . TYR A 1 108 ? -14.095 -0.195 15.237 1.00 83.38 108 TYR A C 1
ATOM 856 O O . TYR A 1 108 ? -13.808 0.054 14.063 1.00 83.38 108 TYR A O 1
ATOM 864 N N . SER A 1 109 ? -15.173 -0.9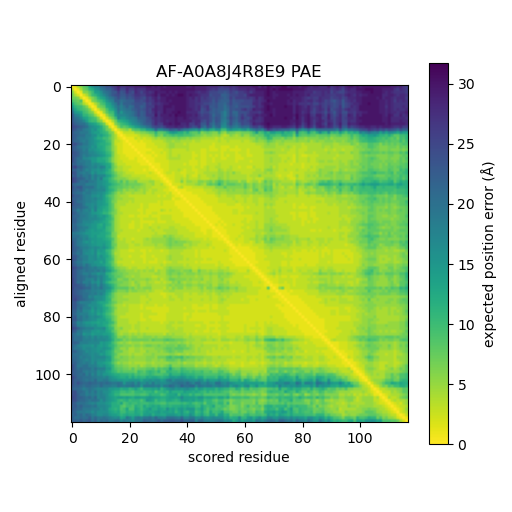04 15.572 1.00 80.38 109 SER A N 1
ATOM 865 C CA . SER A 1 109 ? -16.155 -1.407 14.623 1.00 80.38 109 SER A CA 1
ATOM 866 C C . SER A 1 109 ? -16.971 -0.283 13.976 1.00 80.38 109 SER A C 1
ATOM 868 O O . SER A 1 109 ? -17.276 0.743 14.586 1.00 80.38 109 SER A O 1
ATOM 870 N N . ARG A 1 110 ? -17.343 -0.504 12.711 1.00 81.44 110 ARG A N 1
ATOM 871 C CA . ARG A 1 110 ? -18.150 0.401 11.880 1.00 81.44 110 ARG A CA 1
ATOM 872 C C . ARG A 1 110 ? -19.504 -0.243 11.585 1.00 81.44 110 ARG A C 1
ATOM 874 O O . ARG A 1 110 ? -19.667 -0.854 10.522 1.00 81.44 110 ARG A O 1
ATOM 881 N N . PRO A 1 111 ? -20.465 -0.172 12.523 1.00 79.69 111 PRO A N 1
ATOM 882 C CA . PRO A 1 111 ? -21.746 -0.864 12.400 1.00 79.69 111 PRO A CA 1
ATOM 883 C C . PRO A 1 111 ? -22.563 -0.386 11.193 1.00 79.69 111 PRO A C 1
ATOM 885 O O . PRO A 1 111 ? -23.349 -1.155 10.644 1.00 79.69 111 PRO A O 1
ATOM 888 N N . GLU A 1 112 ? -22.346 0.847 10.726 1.00 81.44 112 GLU A N 1
ATOM 889 C CA . GLU A 1 112 ? -23.021 1.412 9.558 1.00 81.44 112 GLU A CA 1
ATOM 890 C C . GLU A 1 112 ? -22.723 0.662 8.251 1.00 81.44 112 GLU A C 1
ATOM 892 O O . GLU A 1 112 ? -23.558 0.657 7.350 1.00 81.44 112 GLU A O 1
ATOM 897 N N . LEU A 1 113 ? -21.566 -0.002 8.151 1.00 82.06 113 LEU A N 1
ATOM 898 C CA . LEU A 1 113 ? -21.168 -0.771 6.967 1.00 82.06 113 LEU A CA 1
ATOM 899 C C . LEU A 1 113 ? -21.697 -2.212 6.976 1.00 82.06 113 LEU A C 1
ATOM 901 O O . LEU A 1 113 ? -21.672 -2.873 5.942 1.00 82.06 113 LEU A O 1
ATOM 905 N N . MET A 1 114 ? -22.154 -2.708 8.129 1.00 79.00 114 MET A N 1
ATOM 906 C CA . MET A 1 114 ? -22.632 -4.088 8.303 1.00 79.00 114 MET A CA 1
ATOM 907 C C . MET A 1 114 ? -24.159 -4.203 8.263 1.00 79.00 114 MET A C 1
ATOM 909 O O . MET A 1 114 ? -24.704 -5.301 8.367 1.00 79.00 114 M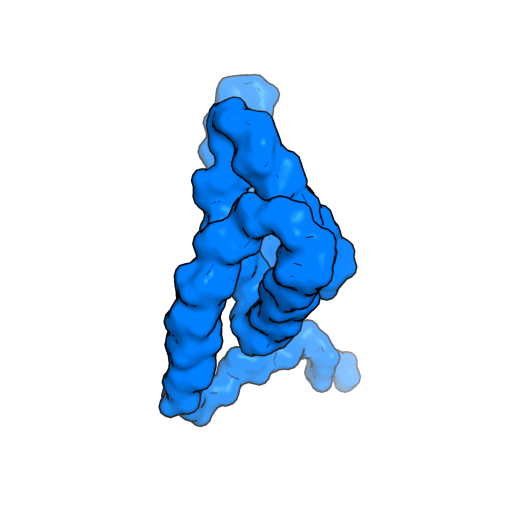ET A O 1
ATOM 913 N N . MET A 1 115 ? -24.857 -3.074 8.139 1.00 78.38 115 MET A N 1
ATOM 914 C CA . MET A 1 115 ? -26.310 -3.041 8.083 1.00 78.38 115 MET A CA 1
ATOM 915 C C . MET A 1 115 ? -26.801 -3.633 6.754 1.00 78.38 115 MET A C 1
ATOM 917 O O . MET A 1 115 ? -26.422 -3.177 5.677 1.00 78.38 115 MET A O 1
ATOM 921 N N . PHE A 1 116 ? -27.643 -4.662 6.844 1.00 70.44 116 PHE A N 1
ATOM 922 C CA . PHE A 1 116 ? -28.306 -5.304 5.712 1.00 70.44 116 PHE A CA 1
ATOM 923 C C . PHE A 1 116 ? -29.819 -5.104 5.874 1.00 70.44 116 PHE A C 1
ATOM 925 O O . PHE A 1 116 ? -30.354 -5.415 6.941 1.00 70.44 116 PHE A O 1
ATOM 932 N N . VAL A 1 117 ? -30.480 -4.548 4.852 1.00 70.56 117 VAL A N 1
ATOM 933 C CA . VAL A 1 117 ? -31.946 -4.364 4.784 1.00 70.56 117 VAL A CA 1
ATOM 934 C C . VAL A 1 117 ? -32.563 -5.468 3.945 1.00 70.56 117 VAL A C 1
ATOM 936 O O . VAL A 1 117 ? -32.020 -5.722 2.847 1.00 70.56 117 VAL A O 1
#

Foldseek 3Di:
DPPDPDPPPDDPDPPCVLVVLVVVLVVLVVCCLDPDPVSNVVSLVSLVVSCVVNNLLVSVVVLVVQCPPPDPSSVVSSVVSVVSSCVNPVPRVVVNDDQDDADPVGDRGDVVVVDDD

Radius of gyration: 16.9 Å; Cα contacts (8 Å, |Δi|>4): 66; chains: 1; bounding box: 51×24×46 Å